Protein AF-A0A534BW56-F1 (afdb_monomer)

Solvent-accessible surface area (backbone atoms only — not comparable to full-atom values): 11314 Å² total; per-residue (Å²): 136,86,81,53,70,65,59,42,49,33,50,56,72,64,71,48,53,73,67,61,43,52,54,49,53,57,47,30,74,77,32,66,68,56,42,50,56,36,50,53,51,38,52,51,50,51,54,53,45,66,72,48,54,66,65,72,72,52,83,75,58,64,74,59,56,49,56,59,58,60,62,71,47,89,68,72,79,74,83,77,71,80,78,73,73,76,76,75,78,78,81,54,71,70,59,55,52,54,54,50,50,53,50,51,50,46,63,67,48,40,61,66,73,73,48,72,95,73,93,75,65,61,59,44,78,57,96,90,42,84,39,74,21,69,64,58,58,46,50,54,52,53,51,60,67,65,65,69,72,92,76,81,81,79,78,77,83,74,83,86,81,87,79,82,86,88,81,88,82,82,91,88,91,133

Structure (mmCIF, N/CA/C/O backbone):
data_AF-A0A534BW56-F1
#
_entry.id   AF-A0A534BW56-F1
#
loop_
_atom_site.group_PDB
_atom_site.id
_atom_site.type_symbol
_atom_site.label_atom_id
_atom_site.label_alt_id
_atom_site.label_comp_id
_atom_site.label_asym_id
_atom_site.label_entity_id
_atom_site.label_seq_id
_atom_site.pdbx_PDB_ins_code
_atom_site.Cartn_x
_atom_site.Cartn_y
_atom_site.Cartn_z
_atom_site.occupancy
_atom_site.B_iso_or_equiv
_atom_site.auth_seq_id
_atom_site.auth_comp_id
_atom_site.auth_asym_id
_atom_site.auth_atom_id
_atom_site.pdbx_PDB_model_num
ATOM 1 N N . MET A 1 1 ? 16.503 -0.700 -15.545 1.00 57.69 1 MET A N 1
ATOM 2 C CA . MET A 1 1 ? 16.062 0.074 -14.365 1.00 57.69 1 MET A CA 1
ATOM 3 C C . MET A 1 1 ? 15.404 -0.910 -13.410 1.00 57.69 1 MET A C 1
ATOM 5 O O . MET A 1 1 ? 14.527 -1.629 -13.866 1.00 57.69 1 MET A O 1
ATOM 9 N N . SER A 1 2 ? 15.845 -1.030 -12.156 1.00 77.81 2 SER A N 1
ATOM 10 C CA . SER A 1 2 ? 15.183 -1.921 -11.189 1.00 77.81 2 SER A CA 1
ATOM 11 C C . SER A 1 2 ? 14.176 -1.115 -10.376 1.00 77.81 2 SER A C 1
ATOM 13 O O . SER A 1 2 ? 14.551 -0.100 -9.797 1.00 77.81 2 SER A O 1
ATOM 15 N N . TYR A 1 3 ? 12.921 -1.560 -10.324 1.00 88.06 3 TYR A N 1
ATOM 16 C CA . TYR A 1 3 ? 11.903 -0.975 -9.447 1.00 88.06 3 TYR A CA 1
ATOM 17 C C . TYR A 1 3 ? 11.999 -1.593 -8.051 1.00 88.06 3 TYR A C 1
ATOM 19 O O . TYR A 1 3 ? 12.156 -2.814 -7.914 1.00 88.06 3 TYR A O 1
ATOM 27 N N . SER A 1 4 ? 11.915 -0.753 -7.019 1.00 90.56 4 SER A N 1
ATOM 28 C CA . SER A 1 4 ? 11.878 -1.217 -5.632 1.00 90.56 4 SER A CA 1
ATOM 29 C C . SER A 1 4 ? 10.535 -1.887 -5.328 1.00 90.56 4 SER A C 1
ATOM 31 O O . SER A 1 4 ? 9.522 -1.597 -5.964 1.00 90.56 4 SER A O 1
ATOM 33 N N . GLU A 1 5 ? 10.513 -2.786 -4.340 1.00 89.50 5 GLU A N 1
ATOM 34 C CA . GLU A 1 5 ? 9.259 -3.397 -3.865 1.00 89.50 5 GLU A CA 1
ATOM 35 C C . GLU A 1 5 ? 8.267 -2.342 -3.354 1.00 89.50 5 GLU A C 1
ATOM 37 O O . GLU A 1 5 ? 7.068 -2.482 -3.572 1.00 89.50 5 GLU A O 1
ATOM 42 N N . GLU A 1 6 ? 8.758 -1.258 -2.751 1.00 90.00 6 GLU A N 1
ATOM 43 C CA . GLU A 1 6 ? 7.940 -0.124 -2.309 1.00 90.00 6 GLU A CA 1
ATOM 44 C C . GLU A 1 6 ? 7.170 0.513 -3.471 1.00 90.00 6 GLU A C 1
ATOM 46 O O . GLU A 1 6 ? 5.962 0.709 -3.370 1.00 90.00 6 GLU A O 1
ATOM 51 N N . THR A 1 7 ? 7.822 0.748 -4.615 1.00 92.56 7 THR A N 1
ATOM 52 C CA . THR A 1 7 ? 7.148 1.289 -5.806 1.00 92.56 7 THR A CA 1
ATOM 53 C C . THR A 1 7 ? 6.089 0.326 -6.354 1.00 92.56 7 THR A C 1
ATOM 55 O O . THR A 1 7 ? 5.036 0.766 -6.812 1.00 92.56 7 THR A O 1
ATOM 58 N N . LEU A 1 8 ? 6.326 -0.989 -6.294 1.00 93.06 8 LEU A N 1
ATOM 59 C CA . LEU A 1 8 ? 5.342 -1.981 -6.748 1.00 93.06 8 LEU A CA 1
ATOM 60 C C . LEU A 1 8 ? 4.129 -2.059 -5.821 1.00 93.06 8 LEU A C 1
ATOM 62 O O . LEU A 1 8 ? 3.007 -2.201 -6.306 1.00 93.06 8 LEU A O 1
ATOM 66 N N . MET A 1 9 ? 4.345 -1.953 -4.508 1.00 91.56 9 MET A N 1
ATOM 67 C CA . MET A 1 9 ? 3.262 -1.894 -3.525 1.00 91.56 9 MET A CA 1
ATOM 68 C C . MET A 1 9 ? 2.461 -0.602 -3.677 1.00 91.56 9 MET A C 1
ATOM 70 O O . MET A 1 9 ? 1.247 -0.673 -3.816 1.00 91.56 9 MET A O 1
ATOM 74 N N . ALA A 1 10 ? 3.121 0.551 -3.806 1.00 93.12 10 ALA A N 1
ATOM 75 C CA . ALA A 1 10 ? 2.444 1.823 -4.044 1.00 93.12 10 ALA A CA 1
ATOM 76 C C . ALA A 1 10 ? 1.627 1.815 -5.354 1.00 93.12 10 ALA A C 1
ATOM 78 O O . ALA A 1 10 ? 0.530 2.371 -5.411 1.00 93.12 10 ALA A O 1
ATOM 79 N N . TYR A 1 11 ? 2.088 1.115 -6.399 1.00 93.31 11 TYR A N 1
ATOM 80 C CA . TYR A 1 11 ? 1.290 0.902 -7.613 1.00 93.31 11 TYR A CA 1
ATOM 81 C C . TYR A 1 11 ? 0.085 -0.001 -7.344 1.00 93.31 11 TYR A C 1
ATOM 83 O O . TYR A 1 11 ? -1.027 0.310 -7.769 1.00 93.31 11 TYR A O 1
ATOM 91 N N . ALA A 1 12 ? 0.292 -1.108 -6.624 1.00 91.62 12 ALA A N 1
ATOM 92 C CA . ALA A 1 12 ? -0.779 -2.022 -6.242 1.00 91.62 12 ALA A CA 1
ATOM 93 C C . ALA A 1 12 ? -1.829 -1.347 -5.345 1.00 91.62 12 ALA A C 1
ATOM 95 O O . ALA A 1 12 ? -3.004 -1.710 -5.436 1.00 91.62 12 ALA A O 1
ATOM 96 N N . ASP A 1 13 ? -1.433 -0.357 -4.539 1.00 88.94 13 ASP A N 1
ATOM 97 C CA . ASP A 1 13 ? -2.308 0.432 -3.673 1.00 88.94 13 ASP A CA 1
ATOM 98 C C . ASP A 1 13 ? -2.995 1.602 -4.395 1.00 88.94 13 ASP A C 1
ATOM 100 O O . ASP A 1 13 ? -4.104 1.993 -4.014 1.00 88.94 13 AS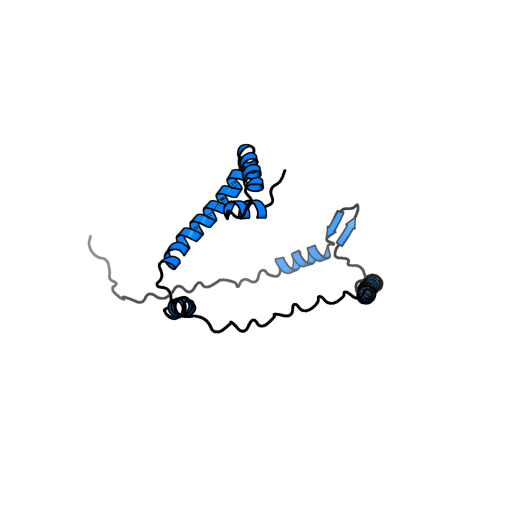P A O 1
ATOM 104 N N . GLY A 1 14 ? -2.436 2.047 -5.523 1.00 92.25 14 GLY A N 1
ATOM 105 C CA . GLY A 1 14 ? -2.936 3.173 -6.316 1.00 92.25 14 GLY A CA 1
ATOM 106 C C . GLY A 1 14 ? -2.383 4.528 -5.868 1.00 92.25 14 GLY A C 1
ATOM 107 O O . GLY A 1 14 ? -2.958 5.557 -6.207 1.00 92.25 14 GLY A O 1
ATOM 108 N N . GLU A 1 15 ? -1.286 4.523 -5.114 1.00 94.12 15 GLU A N 1
ATOM 109 C CA . GLU A 1 15 ? -0.635 5.706 -4.541 1.00 94.12 15 GLU A CA 1
ATOM 110 C C . GLU A 1 15 ? 0.456 6.297 -5.447 1.00 94.12 15 GLU A C 1
ATOM 112 O O . GLU A 1 15 ? 0.998 7.360 -5.150 1.00 94.12 15 GLU A O 1
ATOM 117 N N . LEU A 1 16 ? 0.786 5.634 -6.563 1.00 93.94 16 LEU A N 1
ATOM 118 C CA . LEU A 1 16 ? 1.725 6.180 -7.543 1.00 93.94 16 LEU A CA 1
ATOM 119 C C . LEU A 1 16 ? 1.144 7.412 -8.245 1.00 93.94 16 LEU A C 1
ATOM 121 O O . LEU A 1 16 ? -0.006 7.403 -8.692 1.00 93.94 16 LEU A O 1
ATOM 125 N N . ASP A 1 17 ? 1.976 8.439 -8.424 1.00 94.00 17 ASP A N 1
ATOM 126 C CA . ASP A 1 17 ? 1.616 9.578 -9.259 1.00 94.00 17 ASP A CA 1
ATOM 127 C C . ASP A 1 17 ? 1.416 9.146 -10.729 1.00 94.00 17 ASP A C 1
ATOM 129 O O . ASP A 1 17 ? 1.975 8.132 -11.167 1.00 94.00 17 ASP A O 1
ATOM 133 N N . PRO A 1 18 ? 0.636 9.898 -11.527 1.00 93.44 18 PRO A N 1
ATOM 134 C CA . PRO A 1 18 ? 0.303 9.496 -12.892 1.00 93.44 18 PRO A CA 1
ATOM 135 C C . PRO A 1 18 ? 1.518 9.282 -13.808 1.00 93.44 18 PRO A C 1
ATOM 137 O O . PRO A 1 18 ? 1.474 8.413 -14.679 1.00 93.44 18 PRO A O 1
ATOM 140 N N . ALA A 1 19 ? 2.602 10.043 -13.621 1.00 92.81 19 ALA A N 1
ATOM 141 C CA . ALA A 1 19 ? 3.793 9.935 -14.458 1.00 92.81 19 ALA A CA 1
ATOM 142 C C . ALA A 1 19 ? 4.610 8.687 -14.096 1.00 92.81 19 ALA A C 1
ATOM 144 O O . ALA A 1 19 ? 4.974 7.909 -14.982 1.00 92.81 19 ALA A O 1
ATOM 145 N N . ALA A 1 20 ? 4.838 8.442 -12.802 1.00 91.50 20 ALA A N 1
ATOM 146 C CA . ALA A 1 20 ? 5.483 7.219 -12.331 1.00 91.50 20 ALA A CA 1
ATOM 147 C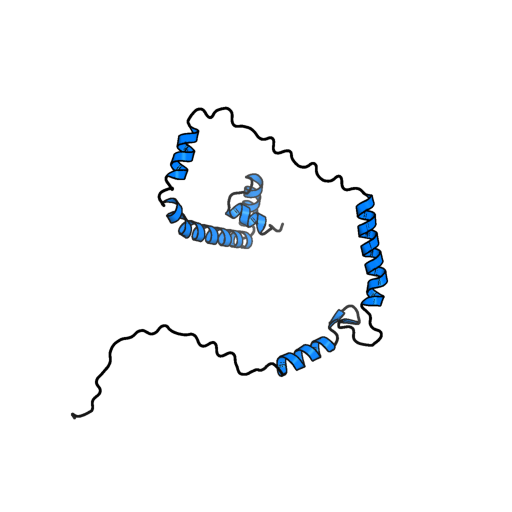 C . ALA A 1 20 ? 4.666 5.977 -12.699 1.00 91.50 20 ALA A C 1
ATOM 149 O O . ALA A 1 20 ? 5.232 4.949 -13.075 1.00 91.50 20 ALA A O 1
ATOM 150 N N . ARG A 1 21 ? 3.332 6.078 -12.636 1.00 93.69 21 ARG A N 1
ATOM 151 C CA . ARG A 1 21 ? 2.419 4.999 -13.013 1.00 93.69 21 ARG A CA 1
ATOM 152 C C . ARG A 1 21 ? 2.596 4.614 -14.479 1.00 93.69 21 ARG A C 1
ATOM 154 O O . ARG A 1 21 ? 2.811 3.440 -14.767 1.00 93.69 21 ARG A O 1
ATOM 161 N N . ALA A 1 22 ? 2.569 5.592 -15.383 1.00 94.00 22 ALA A N 1
ATOM 162 C CA . ALA A 1 22 ? 2.764 5.355 -16.811 1.00 94.00 22 ALA A CA 1
ATOM 163 C C . ALA A 1 22 ? 4.152 4.761 -17.113 1.00 94.00 22 ALA A C 1
ATOM 165 O O . ALA A 1 22 ? 4.274 3.842 -17.923 1.00 94.00 22 ALA A O 1
ATOM 166 N N . ALA A 1 23 ? 5.197 5.235 -16.426 1.00 92.31 23 ALA A N 1
ATOM 167 C CA . ALA A 1 23 ? 6.546 4.692 -16.572 1.00 92.31 23 ALA A CA 1
ATOM 168 C C . ALA A 1 23 ? 6.635 3.226 -16.117 1.00 92.31 23 ALA A C 1
ATOM 170 O O . ALA A 1 23 ? 7.267 2.408 -16.786 1.00 92.31 23 ALA A O 1
ATOM 171 N N . LEU A 1 24 ? 5.994 2.880 -14.996 1.00 93.44 24 LEU A N 1
ATOM 172 C CA . LEU A 1 24 ? 5.944 1.505 -14.506 1.00 93.44 24 LEU A CA 1
ATOM 173 C C . LEU A 1 24 ? 5.118 0.602 -15.431 1.00 93.44 24 LEU A C 1
ATOM 175 O O . LEU A 1 24 ? 5.525 -0.523 -15.695 1.00 93.44 24 LEU A O 1
ATOM 179 N N . GLU A 1 25 ? 3.997 1.085 -15.966 1.00 93.69 25 GLU A N 1
ATOM 180 C CA . GLU A 1 25 ? 3.177 0.344 -16.933 1.00 93.69 25 GLU A CA 1
ATOM 181 C C . GLU A 1 25 ? 3.939 0.060 -18.235 1.00 93.69 25 GLU A C 1
ATOM 183 O O . GLU A 1 25 ? 3.929 -1.074 -18.716 1.00 93.69 25 GLU A O 1
ATOM 188 N N . ALA A 1 26 ? 4.690 1.036 -18.752 1.00 93.69 26 ALA A N 1
ATOM 189 C CA . ALA A 1 26 ? 5.581 0.827 -19.892 1.00 93.69 26 ALA A CA 1
ATOM 190 C C . ALA A 1 26 ? 6.684 -0.202 -19.584 1.00 93.69 26 ALA A C 1
ATOM 192 O O . ALA A 1 26 ? 6.994 -1.053 -20.417 1.00 93.69 26 ALA A O 1
ATOM 193 N N . ALA A 1 27 ? 7.251 -0.173 -18.374 1.00 92.19 27 ALA A N 1
ATOM 194 C CA . ALA A 1 27 ? 8.237 -1.164 -17.960 1.00 92.19 27 ALA A CA 1
ATOM 195 C C . ALA A 1 27 ? 7.639 -2.567 -17.785 1.00 92.19 27 ALA A C 1
ATOM 197 O O . ALA A 1 27 ? 8.283 -3.542 -18.158 1.00 92.19 27 ALA A O 1
ATOM 198 N N . MET A 1 28 ? 6.407 -2.687 -17.284 1.00 93.75 28 MET A N 1
ATOM 199 C CA . MET A 1 28 ? 5.694 -3.968 -17.202 1.00 93.75 28 MET A CA 1
ATOM 200 C C . MET A 1 28 ? 5.381 -4.548 -18.585 1.00 93.75 28 MET A C 1
ATOM 202 O O . MET A 1 28 ? 5.376 -5.766 -18.740 1.00 93.75 28 MET A O 1
ATOM 206 N N . ALA A 1 29 ? 5.151 -3.702 -19.595 1.00 92.44 29 ALA A N 1
ATOM 207 C CA . ALA A 1 29 ? 4.980 -4.156 -20.975 1.00 92.44 29 ALA A CA 1
ATOM 208 C C . ALA A 1 29 ? 6.275 -4.749 -21.562 1.00 92.44 29 ALA A C 1
ATOM 210 O O . ALA A 1 29 ? 6.215 -5.646 -22.400 1.00 92.44 29 ALA A O 1
ATOM 211 N N . ALA A 1 30 ? 7.438 -4.268 -21.113 1.00 91.31 30 ALA A N 1
ATOM 212 C CA . ALA A 1 30 ? 8.745 -4.773 -21.530 1.00 91.31 30 ALA A CA 1
ATOM 213 C C . ALA A 1 30 ? 9.249 -5.957 -20.679 1.00 91.31 30 ALA A C 1
ATOM 215 O O . ALA A 1 30 ? 10.010 -6.782 -21.183 1.00 91.31 30 ALA A O 1
ATOM 216 N N . ASP A 1 31 ? 8.839 -6.053 -19.409 1.00 91.00 31 ASP A N 1
ATOM 217 C CA . ASP A 1 31 ? 9.262 -7.086 -18.456 1.00 91.00 31 ASP A CA 1
ATOM 218 C C . ASP A 1 31 ? 8.059 -7.824 -17.823 1.00 91.00 31 ASP A C 1
ATOM 220 O O . ASP A 1 31 ? 7.463 -7.350 -16.844 1.00 91.00 31 ASP A O 1
ATOM 224 N N . PRO A 1 32 ? 7.735 -9.039 -18.310 1.00 90.62 32 PRO A N 1
ATOM 225 C CA . PRO A 1 32 ? 6.681 -9.876 -17.737 1.00 90.62 32 PRO A CA 1
ATOM 226 C C . PRO A 1 32 ? 6.915 -10.269 -16.268 1.00 90.62 32 PRO A C 1
ATOM 228 O O . PRO A 1 32 ? 5.954 -10.524 -15.537 1.00 90.62 32 PRO A O 1
ATOM 231 N N . GLY A 1 33 ? 8.169 -10.321 -15.804 1.00 91.31 33 GLY A N 1
ATOM 232 C CA . GLY A 1 33 ? 8.499 -10.646 -14.415 1.00 91.31 33 GLY A CA 1
ATOM 233 C C . GLY A 1 33 ? 8.071 -9.539 -13.451 1.00 91.31 33 GLY A C 1
ATOM 234 O O . GLY A 1 33 ? 7.548 -9.810 -12.365 1.00 91.31 33 GLY A O 1
ATOM 235 N N . LEU A 1 34 ? 8.216 -8.283 -13.875 1.00 91.94 34 LEU A N 1
ATOM 236 C CA . LEU A 1 34 ? 7.720 -7.118 -13.145 1.00 91.94 34 LEU A CA 1
ATOM 237 C C . LEU A 1 34 ? 6.192 -7.141 -13.030 1.00 91.94 34 LEU A C 1
ATOM 239 O O . LEU A 1 34 ? 5.652 -6.964 -11.934 1.00 91.94 34 LEU A O 1
ATOM 243 N N . ALA A 1 35 ? 5.507 -7.449 -14.135 1.00 92.25 35 ALA A N 1
ATOM 244 C CA . ALA A 1 35 ? 4.054 -7.591 -14.162 1.00 92.25 35 ALA A CA 1
ATOM 245 C C . ALA A 1 35 ? 3.572 -8.704 -13.214 1.00 92.25 35 ALA A C 1
ATOM 247 O O . ALA A 1 35 ? 2.607 -8.518 -12.472 1.00 92.25 35 ALA A O 1
ATOM 248 N N . GLN A 1 36 ? 4.277 -9.840 -13.161 1.00 92.56 36 GLN A N 1
ATOM 249 C CA . GLN A 1 36 ? 3.940 -10.937 -12.250 1.00 92.56 36 GLN A CA 1
ATOM 250 C C . GLN A 1 36 ? 4.099 -10.544 -10.772 1.00 92.56 36 GLN A C 1
ATOM 252 O O . GLN A 1 36 ? 3.251 -10.890 -9.944 1.00 92.56 36 GLN A O 1
ATOM 257 N N . ARG A 1 37 ? 5.155 -9.796 -10.424 1.00 92.00 37 ARG A N 1
ATOM 258 C CA . ARG A 1 37 ? 5.361 -9.292 -9.053 1.00 92.00 37 ARG A CA 1
ATOM 259 C C . ARG A 1 37 ? 4.229 -8.359 -8.625 1.00 92.00 37 ARG A C 1
ATOM 261 O O . ARG A 1 37 ? 3.688 -8.531 -7.534 1.00 92.00 37 ARG A O 1
ATOM 268 N N . VAL A 1 38 ? 3.829 -7.434 -9.496 1.00 93.88 38 VAL A N 1
ATOM 269 C CA . VAL A 1 38 ? 2.686 -6.540 -9.261 1.00 93.88 38 VAL A CA 1
ATOM 270 C C . VAL A 1 38 ? 1.382 -7.327 -9.120 1.00 93.88 38 VAL A C 1
ATOM 272 O O . VAL A 1 38 ? 0.631 -7.103 -8.171 1.00 93.88 38 VAL A O 1
ATOM 275 N N . ALA A 1 39 ? 1.134 -8.298 -10.002 1.00 92.88 39 ALA A N 1
ATOM 276 C CA . ALA A 1 39 ? -0.060 -9.139 -9.949 1.00 92.88 39 ALA A CA 1
ATOM 277 C C . ALA A 1 39 ? -0.167 -9.917 -8.627 1.00 92.88 39 ALA A C 1
ATOM 279 O O . ALA A 1 39 ? -1.254 -10.034 -8.062 1.00 92.88 39 ALA A O 1
ATOM 280 N N . ARG A 1 40 ? 0.959 -10.401 -8.082 1.00 92.69 40 ARG A N 1
ATOM 281 C CA . ARG A 1 40 ? 0.996 -11.059 -6.766 1.00 92.69 40 ARG A CA 1
ATOM 282 C C . ARG A 1 40 ? 0.546 -10.120 -5.644 1.00 92.69 40 ARG A C 1
ATOM 284 O O . ARG A 1 40 ? -0.248 -10.530 -4.798 1.00 92.69 40 ARG A O 1
ATOM 291 N N . HIS A 1 41 ? 1.029 -8.878 -5.646 1.00 92.25 41 HIS A N 1
ATOM 292 C CA . HIS A 1 41 ? 0.641 -7.864 -4.659 1.00 92.25 41 HIS A CA 1
ATOM 293 C C . HIS A 1 41 ? -0.842 -7.493 -4.782 1.00 92.25 41 HIS A C 1
ATOM 295 O O . HIS A 1 41 ? -1.562 -7.488 -3.783 1.00 92.25 41 HIS A O 1
ATOM 301 N N . GLN A 1 42 ? -1.343 -7.301 -6.006 1.00 93.75 42 GLN A N 1
ATOM 302 C CA . GLN A 1 42 ? -2.767 -7.033 -6.245 1.00 93.75 42 GLN A CA 1
ATOM 303 C C . GLN A 1 42 ? -3.667 -8.199 -5.815 1.00 93.75 42 GLN A C 1
ATOM 305 O O . GLN A 1 42 ? -4.716 -7.978 -5.211 1.00 93.75 42 GLN A O 1
ATOM 310 N N . ALA A 1 43 ? -3.251 -9.444 -6.062 1.00 94.62 43 ALA A N 1
ATOM 311 C CA . ALA A 1 43 ? -4.000 -10.624 -5.641 1.00 94.62 43 ALA A CA 1
ATOM 312 C C . ALA A 1 43 ? -4.102 -10.729 -4.111 1.00 94.62 43 ALA A C 1
ATOM 314 O O . ALA A 1 43 ? -5.158 -11.086 -3.586 1.00 94.62 43 ALA A O 1
ATOM 315 N N . LEU A 1 44 ? -3.030 -10.397 -3.382 1.00 91.88 44 LEU A N 1
ATOM 316 C CA . LEU A 1 44 ? -3.063 -10.328 -1.921 1.00 91.88 44 LEU A CA 1
ATOM 317 C C . LEU A 1 44 ? -4.036 -9.244 -1.443 1.00 91.88 44 LEU A C 1
ATOM 319 O O . LEU A 1 44 ? -4.899 -9.525 -0.612 1.00 91.88 44 LEU A O 1
ATOM 323 N N . ARG A 1 45 ? -3.944 -8.036 -2.010 1.00 92.25 45 ARG A N 1
ATOM 324 C CA . ARG A 1 45 ? -4.840 -6.918 -1.686 1.00 92.25 45 ARG A CA 1
ATOM 325 C C . ARG A 1 45 ? -6.307 -7.277 -1.927 1.00 92.25 45 ARG A C 1
ATOM 327 O O . ARG A 1 45 ? -7.142 -7.016 -1.067 1.00 92.25 45 ARG A O 1
ATOM 334 N N . ALA A 1 46 ? -6.616 -7.925 -3.049 1.00 93.94 46 ALA A N 1
ATOM 335 C CA . ALA A 1 46 ? -7.969 -8.368 -3.376 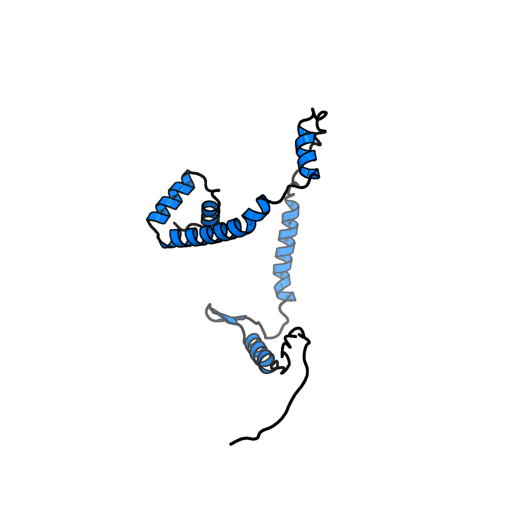1.00 93.94 46 ALA A CA 1
ATOM 336 C C . ALA A 1 46 ? -8.519 -9.375 -2.352 1.00 93.94 46 ALA A C 1
ATOM 338 O O . ALA A 1 46 ? -9.669 -9.261 -1.940 1.00 93.94 46 ALA A O 1
ATOM 339 N N . ARG A 1 47 ? -7.695 -10.326 -1.888 1.00 95.12 47 ARG A N 1
ATOM 340 C CA . ARG A 1 47 ? -8.088 -11.288 -0.841 1.00 95.12 47 ARG A CA 1
ATOM 341 C C . ARG A 1 47 ? -8.358 -10.608 0.497 1.00 95.12 47 ARG A C 1
ATOM 343 O O . ARG A 1 47 ? -9.337 -10.940 1.154 1.00 95.12 47 ARG A O 1
ATOM 350 N N . LEU A 1 48 ? -7.500 -9.665 0.889 1.00 93.62 48 LEU A N 1
ATOM 351 C CA . LEU A 1 48 ? -7.688 -8.890 2.116 1.00 93.62 48 LEU A CA 1
ATOM 352 C C . LEU A 1 48 ? -8.959 -8.050 2.045 1.00 93.62 48 LEU A C 1
ATOM 354 O O . LEU A 1 48 ? -9.736 -8.037 2.992 1.00 93.62 48 LEU A O 1
ATOM 358 N N . ARG A 1 49 ? -9.196 -7.402 0.903 1.00 93.12 49 ARG A N 1
ATOM 359 C CA . ARG A 1 49 ? -10.403 -6.617 0.672 1.00 93.12 49 ARG A CA 1
ATOM 360 C C . ARG A 1 49 ? -11.655 -7.482 0.750 1.00 93.12 49 ARG A C 1
ATOM 362 O O . ARG A 1 49 ? -12.525 -7.179 1.544 1.00 93.12 49 ARG A O 1
ATOM 369 N N . ALA A 1 50 ? -11.684 -8.622 0.064 1.00 94.88 50 ALA A N 1
ATOM 370 C CA . ALA A 1 50 ? -12.809 -9.552 0.145 1.00 94.88 50 ALA A CA 1
ATOM 371 C C . ALA A 1 50 ? -13.088 -10.048 1.578 1.00 94.88 50 ALA A C 1
ATOM 373 O O . ALA A 1 50 ? -14.240 -10.271 1.938 1.00 94.88 50 ALA A O 1
ATOM 374 N N . ALA A 1 51 ? -12.050 -10.216 2.404 1.00 94.31 51 ALA A N 1
ATOM 375 C CA . ALA A 1 51 ? -12.204 -10.622 3.800 1.00 94.31 51 ALA A CA 1
ATOM 376 C C . ALA A 1 51 ? -12.693 -9.487 4.720 1.00 94.31 51 ALA A C 1
ATOM 378 O O . ALA A 1 51 ? -13.306 -9.769 5.747 1.00 94.31 51 ALA A O 1
ATOM 379 N N . LEU A 1 52 ? -12.402 -8.228 4.379 1.00 92.94 52 LEU A N 1
ATOM 380 C CA . LEU A 1 52 ? -12.711 -7.051 5.197 1.00 92.94 52 LEU A CA 1
ATOM 381 C C . LEU A 1 52 ? -13.926 -6.258 4.703 1.00 92.94 52 LEU A C 1
ATOM 383 O O . LEU A 1 52 ? -14.486 -5.498 5.485 1.00 92.94 52 LEU A O 1
ATOM 387 N N . ASP A 1 53 ? -14.359 -6.444 3.456 1.00 94.12 53 ASP A N 1
ATOM 388 C CA . ASP A 1 53 ? -15.548 -5.796 2.895 1.00 94.12 53 ASP A CA 1
ATOM 389 C C . ASP A 1 53 ? -16.799 -6.010 3.777 1.00 94.12 53 ASP A C 1
ATOM 391 O O . ASP A 1 53 ? -17.477 -5.020 4.040 1.00 94.12 53 ASP A O 1
ATOM 395 N N . PRO A 1 54 ? -17.067 -7.204 4.358 1.00 92.69 54 PRO A N 1
ATOM 396 C CA . PRO A 1 54 ? -18.219 -7.393 5.248 1.00 92.69 54 PRO A CA 1
ATOM 397 C C . PRO A 1 54 ? -18.203 -6.521 6.512 1.00 92.69 54 PRO A C 1
ATOM 399 O O . PRO A 1 54 ? -19.257 -6.231 7.069 1.00 92.69 54 PRO A O 1
ATOM 402 N N . VAL A 1 55 ? -17.025 -6.082 6.973 1.00 90.19 55 VAL A N 1
ATOM 403 C CA . VAL A 1 55 ? -16.898 -5.190 8.141 1.00 90.19 55 VAL A CA 1
ATOM 404 C C . VAL A 1 55 ? -17.462 -3.801 7.827 1.00 90.19 55 VAL A C 1
ATOM 406 O O . VAL A 1 55 ? -17.917 -3.095 8.724 1.00 90.19 55 VAL A O 1
ATOM 409 N N . LEU A 1 56 ? -17.459 -3.394 6.554 1.00 87.81 56 LEU A N 1
ATOM 410 C CA . LEU A 1 56 ? -18.025 -2.112 6.127 1.00 87.81 56 LEU A CA 1
ATOM 411 C C . LEU A 1 56 ? -19.558 -2.102 6.174 1.00 87.81 56 LEU A C 1
ATOM 413 O O . LEU A 1 56 ? -20.147 -1.026 6.271 1.00 87.81 56 LEU A O 1
ATOM 417 N N . ASP A 1 57 ? -20.182 -3.280 6.139 1.00 88.69 57 ASP A N 1
ATOM 418 C CA . ASP A 1 57 ? -21.633 -3.447 6.232 1.00 88.69 57 ASP A CA 1
ATOM 419 C C . ASP A 1 57 ? -22.126 -3.509 7.689 1.00 88.69 57 ASP A C 1
ATOM 421 O O . ASP A 1 57 ? -23.335 -3.488 7.946 1.00 88.69 57 ASP A O 1
ATOM 425 N N . GLU A 1 58 ? -21.214 -3.572 8.667 1.00 89.81 58 GLU A N 1
ATOM 426 C CA . GLU A 1 58 ? -21.586 -3.552 10.076 1.00 89.81 58 GLU A CA 1
ATOM 427 C C . GLU A 1 58 ? -22.222 -2.206 10.464 1.00 89.81 58 GLU A C 1
ATOM 429 O O . GLU A 1 58 ? -21.740 -1.130 10.087 1.00 89.81 58 GLU A O 1
ATOM 434 N N . PRO A 1 59 ? -23.303 -2.224 11.265 1.00 88.25 59 PRO A N 1
ATOM 435 C CA . PRO A 1 59 ? -23.953 -0.999 11.693 1.00 88.25 59 PRO A CA 1
ATOM 436 C C . PRO A 1 59 ? -22.993 -0.148 12.529 1.00 88.25 59 PRO A C 1
ATOM 438 O O . PRO A 1 59 ? -22.493 -0.570 13.574 1.00 88.25 59 PRO A O 1
ATOM 441 N N . LEU A 1 60 ? -22.775 1.095 12.093 1.00 88.38 60 LEU A N 1
ATOM 442 C CA . LEU A 1 60 ? -21.904 2.025 12.803 1.00 88.38 60 LEU A CA 1
ATOM 443 C C . LEU A 1 60 ? -22.449 2.319 14.216 1.00 88.38 60 LEU A C 1
ATOM 445 O O . LEU A 1 60 ? -23.629 2.659 14.363 1.00 88.38 60 LEU A O 1
ATOM 449 N N .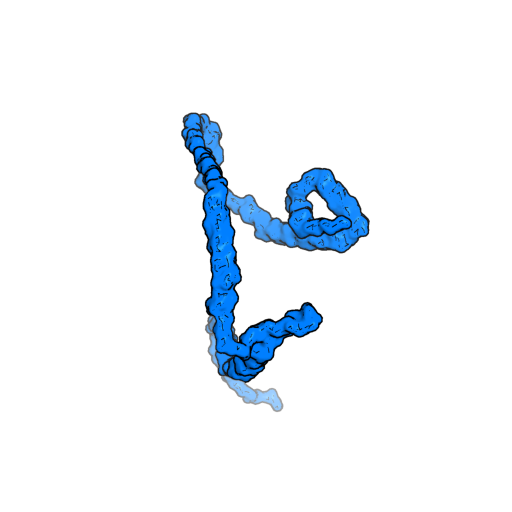 PRO A 1 61 ? -21.603 2.274 15.264 1.00 89.75 61 PRO A N 1
ATOM 450 C CA . PRO A 1 61 ? -21.999 2.623 16.623 1.00 89.75 61 PRO A CA 1
ATOM 451 C C . PRO A 1 61 ? -22.673 3.999 16.714 1.00 89.75 61 PRO A C 1
ATOM 453 O O . PRO A 1 61 ? -22.160 4.987 16.181 1.00 89.75 61 PRO A O 1
ATOM 456 N N . GLN A 1 62 ? -23.773 4.093 17.472 1.00 87.06 62 GLN A N 1
ATOM 457 C CA . GLN A 1 62 ? -24.568 5.326 17.615 1.00 87.06 62 GLN A CA 1
ATOM 458 C C . GLN A 1 62 ? -23.725 6.539 18.039 1.00 87.06 62 GLN A C 1
ATOM 460 O O . GLN A 1 62 ? -23.866 7.609 17.458 1.00 87.06 62 GLN A O 1
ATOM 465 N N . ARG A 1 63 ? -22.753 6.349 18.941 1.00 87.06 63 ARG A N 1
ATOM 466 C CA . ARG A 1 63 ? -21.789 7.387 19.359 1.00 87.06 63 ARG A CA 1
ATOM 467 C C . ARG A 1 63 ? -21.037 8.057 18.198 1.00 87.06 63 ARG A C 1
ATOM 469 O O . ARG A 1 63 ? -20.744 9.247 18.265 1.00 87.06 63 ARG A O 1
ATOM 476 N N . LEU A 1 64 ? -20.708 7.314 17.135 1.00 85.94 64 LEU A N 1
ATOM 477 C CA . LEU A 1 64 ? -20.033 7.871 15.957 1.00 85.94 64 LEU A CA 1
ATOM 478 C C . LEU A 1 64 ? -21.017 8.686 15.121 1.00 85.94 64 LEU A C 1
ATOM 480 O O . LEU A 1 64 ? -20.708 9.814 14.739 1.00 85.94 64 LEU A O 1
ATOM 484 N N . LEU A 1 65 ? -22.224 8.155 14.912 1.00 88.31 65 LEU A N 1
ATOM 485 C CA . LEU A 1 65 ? -23.297 8.856 14.207 1.00 88.31 65 LEU A CA 1
ATOM 486 C C . LEU A 1 65 ? -23.667 10.171 14.910 1.00 88.31 65 LEU A C 1
ATOM 488 O O . LEU A 1 65 ? -23.813 11.199 14.254 1.00 88.31 65 LEU A O 1
ATOM 492 N N . GLU A 1 66 ? -23.754 10.164 16.238 1.00 87.75 66 GLU A N 1
ATOM 493 C CA . GLU A 1 66 ? -23.995 11.355 17.058 1.00 87.75 66 GLU A CA 1
ATOM 494 C C . GLU A 1 66 ? -22.849 12.363 16.962 1.00 87.75 66 GLU A C 1
ATOM 496 O O . GLU A 1 66 ? -23.105 13.558 16.848 1.00 87.75 66 GLU A O 1
ATOM 501 N N . SER A 1 67 ? -21.591 11.909 16.932 1.00 82.75 67 SER A N 1
ATOM 502 C CA . SER A 1 67 ? -20.438 12.809 16.796 1.00 82.75 67 SER A CA 1
ATOM 503 C C . SER A 1 67 ? -20.399 13.543 15.451 1.00 82.75 67 SER A C 1
ATOM 505 O O . SER A 1 67 ? -20.046 14.722 15.405 1.00 82.75 67 SER A O 1
ATOM 507 N N . VAL A 1 68 ? -20.813 12.877 14.366 1.00 85.56 68 VAL A N 1
ATOM 508 C CA . VAL A 1 68 ? -20.884 13.470 13.024 1.00 85.56 68 VAL A CA 1
ATOM 509 C C . VAL A 1 68 ? -22.090 14.402 12.912 1.00 85.56 68 VAL A C 1
ATOM 511 O O . VAL A 1 68 ? -21.957 15.522 12.424 1.00 85.56 68 VAL A O 1
ATOM 514 N N . ARG A 1 69 ? -23.262 13.995 13.418 1.00 83.75 69 ARG A N 1
ATOM 515 C CA . ARG A 1 69 ? -24.474 14.837 13.406 1.00 83.75 69 ARG A CA 1
ATOM 516 C C . ARG A 1 69 ? -24.341 16.060 14.316 1.00 83.75 69 ARG A C 1
ATOM 518 O O . ARG A 1 69 ? -24.750 17.150 13.935 1.00 83.75 69 ARG A O 1
ATOM 525 N N . GLY A 1 70 ? -23.722 15.907 15.486 1.00 69.62 70 GLY A N 1
ATOM 526 C CA . GLY A 1 70 ? -23.445 17.001 16.419 1.00 69.62 70 GLY A CA 1
ATOM 527 C C . GLY A 1 70 ? -22.415 18.005 15.895 1.00 69.62 70 GLY A C 1
ATOM 528 O O . GLY A 1 70 ? -22.397 19.148 16.345 1.00 69.62 70 GLY A O 1
ATOM 529 N N . ALA A 1 71 ? -21.592 17.621 14.913 1.00 60.62 71 ALA A N 1
ATOM 530 C CA . ALA A 1 71 ? -20.672 18.533 14.237 1.00 60.62 71 ALA A CA 1
ATOM 531 C C . ALA A 1 71 ? -21.366 19.478 13.234 1.00 60.62 71 ALA A C 1
ATOM 533 O O . ALA A 1 71 ? -20.754 20.469 12.843 1.00 60.62 71 ALA A O 1
ATOM 534 N N . ALA A 1 72 ? -22.618 19.203 12.839 1.00 60.06 72 ALA A N 1
ATOM 535 C CA . ALA A 1 72 ? -23.410 20.077 11.967 1.00 60.06 72 ALA A CA 1
ATOM 536 C C . ALA A 1 72 ? -24.055 21.260 12.716 1.00 60.06 72 ALA A C 1
ATOM 538 O O . ALA A 1 72 ? -24.494 22.223 12.087 1.00 60.06 72 ALA A O 1
ATOM 539 N N . ALA A 1 73 ? -24.102 21.218 14.052 1.00 63.19 73 ALA A N 1
ATOM 540 C CA . ALA A 1 73 ? -24.461 22.385 14.849 1.00 63.19 73 ALA A CA 1
ATOM 541 C C . ALA A 1 73 ? -23.331 23.432 14.771 1.00 63.19 73 ALA A C 1
ATOM 543 O O . ALA A 1 73 ? -22.160 23.041 14.745 1.00 63.19 73 ALA A O 1
ATOM 544 N N . PRO A 1 74 ? -23.634 24.749 14.773 1.00 58.44 74 PRO A N 1
ATOM 545 C CA . PRO A 1 74 ? -22.616 25.794 14.810 1.00 58.44 74 PRO A CA 1
ATOM 546 C C . PRO A 1 74 ? -21.748 25.591 16.050 1.00 58.44 74 PRO A C 1
ATOM 548 O O . PRO A 1 74 ? -22.158 25.867 17.178 1.00 58.44 74 PRO A O 1
ATOM 551 N N . ARG A 1 75 ? -20.555 25.030 15.853 1.00 62.56 75 ARG A N 1
ATOM 552 C CA . ARG A 1 75 ? -19.637 24.765 16.952 1.00 62.56 75 ARG A CA 1
ATOM 553 C C . ARG A 1 75 ? -19.157 26.130 17.453 1.00 62.56 75 ARG A C 1
ATOM 555 O O . ARG A 1 75 ? -18.651 26.900 16.632 1.00 62.56 75 ARG A O 1
ATOM 562 N N . PRO A 1 76 ? -19.291 26.462 18.752 1.00 63.50 76 PRO A N 1
ATOM 563 C CA . PRO A 1 76 ? -18.626 27.645 19.288 1.00 63.50 76 PRO A CA 1
ATOM 564 C C . PRO A 1 76 ? -17.147 27.545 18.919 1.00 63.50 76 PRO A C 1
ATOM 566 O O . PRO A 1 76 ? -16.593 26.442 18.985 1.00 63.50 76 PRO A O 1
ATOM 569 N N . ALA A 1 77 ? -16.568 28.662 18.457 1.00 65.38 77 ALA A N 1
ATOM 570 C CA . ALA A 1 77 ? -15.227 28.749 17.882 1.00 65.38 77 ALA A CA 1
ATOM 571 C C . ALA A 1 77 ? -14.290 27.746 18.560 1.00 65.38 77 ALA A C 1
ATOM 573 O O . ALA A 1 77 ? -13.985 27.877 19.749 1.00 65.38 77 ALA A O 1
ATOM 574 N N . ALA A 1 78 ? -13.937 26.685 17.824 1.00 68.94 78 ALA A N 1
ATOM 575 C CA . ALA A 1 78 ? -13.138 25.601 18.362 1.00 68.94 78 ALA A CA 1
ATOM 576 C C . ALA A 1 78 ? -11.903 26.223 19.012 1.00 68.94 78 ALA A C 1
ATOM 578 O O . ALA A 1 78 ? -11.213 27.026 18.383 1.00 68.94 78 ALA A O 1
ATOM 579 N N . LYS A 1 79 ? -11.656 25.902 20.286 1.00 72.38 79 LYS A N 1
ATOM 580 C CA . LYS A 1 79 ? -10.470 26.369 21.000 1.00 72.38 79 LYS A CA 1
ATOM 581 C C . LYS A 1 79 ? -9.262 25.740 20.313 1.00 72.38 79 LYS A C 1
ATOM 583 O O . LYS A 1 79 ? -8.864 24.628 20.648 1.00 72.38 79 LYS A O 1
ATOM 588 N N . VAL A 1 80 ? -8.732 26.429 19.304 1.00 72.00 80 VAL A N 1
ATOM 589 C CA . VAL A 1 80 ? -7.511 26.045 18.607 1.00 72.00 80 VAL A CA 1
ATOM 590 C C . VAL A 1 80 ? -6.407 26.165 19.639 1.00 72.00 80 VAL A C 1
ATOM 592 O O . VAL A 1 80 ? -5.970 27.260 19.978 1.00 72.00 80 VAL A O 1
ATOM 595 N N . ILE A 1 81 ? -6.009 25.029 20.202 1.00 76.31 81 ILE A N 1
ATOM 596 C CA . ILE A 1 81 ? -4.799 24.950 21.002 1.00 76.31 81 ILE A CA 1
ATOM 597 C C . ILE A 1 81 ? -3.665 24.980 19.981 1.00 76.31 81 ILE A C 1
ATOM 599 O O . ILE A 1 81 ? -3.539 24.024 19.210 1.00 76.31 81 ILE A O 1
ATOM 603 N N . PRO A 1 82 ? -2.857 26.052 19.913 1.00 74.94 82 PRO A N 1
ATOM 604 C CA . PRO A 1 82 ? -1.668 26.018 19.089 1.00 74.94 82 PRO A CA 1
ATOM 605 C C . PRO A 1 82 ? -0.764 24.924 19.655 1.00 74.94 82 PRO A C 1
ATOM 607 O O . PRO A 1 82 ? -0.163 25.078 20.720 1.00 74.94 82 PRO A O 1
ATOM 610 N N . LEU A 1 83 ? -0.688 23.796 18.948 1.00 74.19 83 LEU A N 1
ATOM 611 C CA . LEU A 1 83 ? 0.327 22.784 19.190 1.00 74.19 83 LEU A CA 1
ATOM 612 C C . LEU A 1 83 ? 1.657 23.427 18.811 1.00 74.19 83 LEU A C 1
ATOM 614 O O . LEU A 1 83 ? 2.067 23.442 17.650 1.00 74.19 83 LEU A O 1
ATOM 618 N N . ARG A 1 84 ? 2.295 24.052 19.802 1.00 74.00 84 ARG A N 1
ATOM 619 C CA . ARG A 1 84 ? 3.637 24.606 19.677 1.00 74.00 84 ARG A CA 1
ATOM 620 C C . ARG A 1 84 ? 4.533 23.439 19.277 1.00 74.00 84 ARG A C 1
ATOM 622 O O . ARG A 1 84 ? 4.782 22.554 20.092 1.00 74.00 84 ARG A O 1
ATOM 629 N N . ARG A 1 85 ? 4.984 23.408 18.019 1.00 67.19 85 ARG A N 1
ATOM 630 C CA . ARG A 1 85 ? 6.043 22.480 17.616 1.00 67.19 85 ARG A CA 1
ATOM 631 C C . ARG A 1 85 ? 7.224 22.746 18.550 1.00 67.19 85 ARG A C 1
ATOM 633 O O . ARG A 1 85 ? 7.663 23.901 18.604 1.00 67.19 85 ARG A O 1
ATOM 640 N N . PRO A 1 86 ? 7.712 21.751 19.312 1.00 66.69 86 PRO A N 1
ATOM 641 C CA . PRO A 1 86 ? 8.955 21.931 20.036 1.00 66.69 86 PRO A CA 1
ATOM 642 C C . PRO A 1 86 ? 10.008 22.297 18.993 1.00 66.69 86 PRO A C 1
ATOM 644 O O . PRO A 1 86 ? 10.169 21.597 17.992 1.00 66.69 86 PRO A O 1
ATOM 647 N N . ALA A 1 87 ? 10.648 23.453 19.169 1.00 67.38 87 ALA A N 1
ATOM 648 C CA . ALA A 1 87 ? 11.777 23.826 18.337 1.00 67.38 87 ALA A CA 1
ATOM 649 C C . ALA A 1 87 ? 12.790 22.681 18.425 1.00 67.38 87 ALA A C 1
ATOM 651 O O . ALA A 1 87 ? 13.141 22.264 19.531 1.00 67.38 87 ALA A O 1
ATOM 652 N N . ALA A 1 88 ? 13.190 22.139 17.272 1.00 65.19 88 ALA A N 1
ATOM 653 C CA . ALA A 1 88 ? 14.174 21.070 17.225 1.00 65.19 88 ALA A CA 1
ATOM 654 C C . ALA A 1 88 ? 15.402 21.495 18.050 1.00 65.19 88 ALA A C 1
ATOM 656 O O . ALA A 1 88 ? 15.822 22.658 17.945 1.00 65.19 88 ALA A O 1
ATOM 657 N N . PRO A 1 89 ? 15.953 20.606 18.898 1.00 63.97 89 PRO A N 1
ATOM 658 C CA . PRO A 1 89 ? 17.133 20.928 19.676 1.00 63.97 89 PRO A CA 1
ATOM 659 C C . PRO A 1 89 ? 18.213 21.380 18.701 1.00 63.97 89 PRO A C 1
ATOM 661 O O . PRO A 1 89 ? 18.526 20.692 17.728 1.00 63.97 89 PRO A O 1
ATOM 664 N N . ARG A 1 90 ? 18.730 22.589 18.925 1.00 61.22 90 ARG A N 1
ATOM 665 C CA . ARG A 1 90 ? 19.848 23.125 18.156 1.00 61.22 90 ARG A CA 1
ATOM 666 C C . ARG A 1 90 ? 21.007 22.196 18.470 1.00 61.22 90 ARG A C 1
ATOM 668 O O . ARG A 1 90 ? 21.547 22.267 19.569 1.00 61.22 90 ARG A O 1
ATOM 675 N N . TRP A 1 91 ? 21.280 21.281 17.545 1.00 62.09 91 TRP A N 1
ATOM 676 C CA . TRP A 1 91 ? 22.347 20.299 17.622 1.00 62.09 91 TRP A CA 1
ATOM 677 C C . TRP A 1 91 ? 23.647 21.057 17.874 1.00 62.09 91 TRP A C 1
ATOM 679 O O . TRP A 1 91 ? 24.228 21.669 16.975 1.00 62.09 91 TRP A O 1
ATOM 689 N N . SER A 1 92 ? 24.036 21.136 19.141 1.00 63.59 92 SER A N 1
ATOM 690 C CA . SER A 1 92 ? 25.188 21.904 19.556 1.00 63.59 92 SER A CA 1
ATOM 691 C C . SER A 1 92 ? 26.407 21.083 19.159 1.00 63.59 92 SER A C 1
ATOM 693 O O . SER A 1 92 ? 26.662 20.011 19.695 1.00 63.59 92 SER 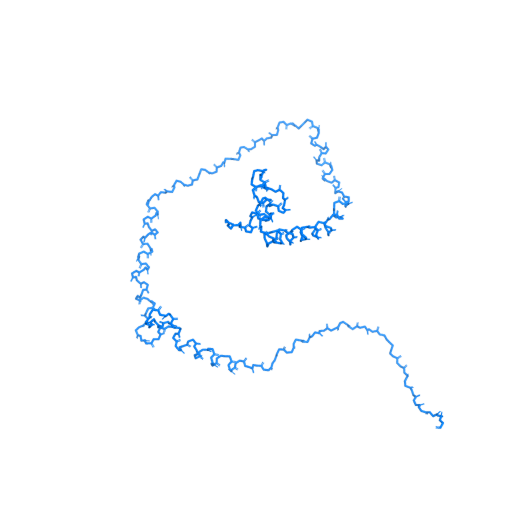A O 1
ATOM 695 N N . TRP A 1 93 ? 27.162 21.602 18.190 1.00 59.28 93 TRP A N 1
ATOM 696 C CA . TRP A 1 93 ? 28.443 21.074 17.715 1.00 59.28 93 TRP A CA 1
ATOM 697 C C . TRP A 1 93 ? 29.391 20.520 18.805 1.00 59.28 93 TRP A C 1
ATOM 699 O O . TRP A 1 93 ? 30.054 19.522 18.521 1.00 59.28 93 TRP A O 1
ATOM 709 N N . PRO A 1 94 ? 29.438 21.029 20.058 1.00 63.91 94 PRO A N 1
ATOM 710 C CA . PRO A 1 94 ? 30.212 20.372 21.119 1.00 63.91 94 PRO A CA 1
ATOM 711 C C . PRO A 1 94 ? 29.742 18.951 21.504 1.00 63.91 94 PRO A C 1
ATOM 713 O O . PRO A 1 94 ? 30.564 18.155 21.952 1.00 63.91 94 PRO A O 1
ATOM 716 N N . GLN A 1 95 ? 28.469 18.583 21.307 1.00 59.91 95 GLN A N 1
ATOM 717 C CA . GLN A 1 95 ? 27.949 17.243 21.640 1.00 59.91 95 GLN A CA 1
ATOM 718 C C . GLN A 1 95 ? 28.434 16.159 20.663 1.00 59.91 95 GLN A C 1
ATOM 720 O O . GLN A 1 95 ? 28.658 15.020 21.072 1.00 59.91 95 GLN A O 1
ATOM 725 N N . LEU A 1 96 ? 28.689 16.519 19.398 1.00 64.06 96 LEU A N 1
ATOM 726 C CA . LEU A 1 96 ? 29.362 15.625 18.445 1.00 64.06 96 LEU A CA 1
ATOM 727 C C . LEU A 1 96 ? 30.804 15.345 18.849 1.00 64.06 96 LEU A C 1
ATOM 729 O O . LEU A 1 96 ? 31.268 14.223 18.676 1.00 64.06 96 LEU A O 1
ATOM 733 N N . GLY A 1 97 ? 31.493 16.338 19.419 1.00 73.56 97 GLY A N 1
ATOM 734 C CA . GLY A 1 97 ? 32.854 16.164 19.919 1.00 73.56 97 GLY A CA 1
ATOM 735 C C . GLY A 1 97 ? 32.929 15.095 21.008 1.00 73.56 97 GLY A C 1
ATOM 736 O O . GLY A 1 97 ? 33.799 14.232 20.956 1.00 73.56 97 GLY A O 1
ATOM 737 N N . ALA A 1 98 ? 31.976 15.090 21.944 1.00 72.50 98 ALA A N 1
ATOM 738 C CA . ALA A 1 98 ? 31.918 14.085 23.006 1.00 72.50 98 ALA A CA 1
ATOM 739 C C . ALA A 1 98 ? 31.593 12.673 22.480 1.00 72.50 98 ALA A C 1
ATOM 741 O O . ALA A 1 98 ? 32.196 11.703 22.937 1.00 72.50 98 ALA A O 1
ATOM 742 N N . LEU A 1 99 ? 30.689 12.550 21.497 1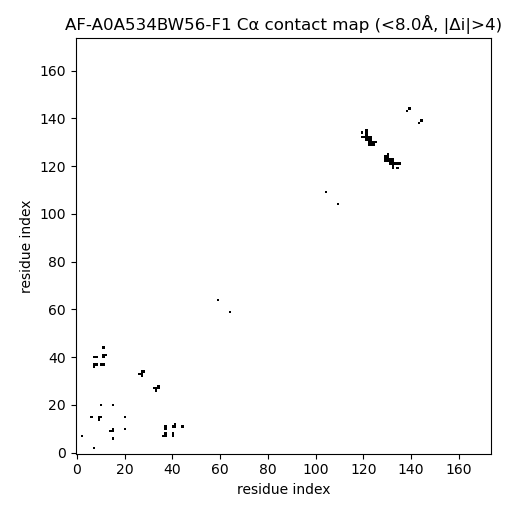.00 75.75 99 LEU A N 1
ATOM 743 C CA . LEU A 1 99 ? 30.368 11.267 20.851 1.00 75.75 99 LEU A CA 1
ATOM 744 C C . LEU A 1 99 ? 31.531 10.730 20.006 1.00 75.75 99 LEU A C 1
ATOM 746 O O . LEU A 1 99 ? 31.816 9.537 20.036 1.00 75.75 99 LEU A O 1
ATOM 750 N N . ALA A 1 100 ? 32.236 11.598 19.279 1.00 74.19 100 ALA A N 1
ATOM 751 C CA . ALA A 1 100 ? 33.435 11.207 18.547 1.00 74.19 100 ALA A CA 1
ATOM 752 C C . ALA A 1 100 ? 34.560 10.800 19.510 1.00 74.19 100 ALA A C 1
ATOM 754 O O . ALA A 1 100 ? 35.214 9.783 19.295 1.00 74.19 100 ALA A O 1
ATOM 755 N N . ALA A 1 101 ? 34.748 11.542 20.606 1.00 77.12 101 ALA A N 1
ATOM 756 C CA . ALA A 1 101 ? 35.744 11.226 21.622 1.00 77.12 101 ALA A CA 1
ATOM 757 C C . ALA A 1 101 ? 35.458 9.889 22.319 1.00 77.12 101 ALA A C 1
ATOM 759 O O . ALA A 1 101 ? 36.390 9.118 22.526 1.00 77.12 101 ALA A O 1
ATOM 760 N N . SER A 1 102 ? 34.197 9.568 22.634 1.00 81.56 102 SER A N 1
ATOM 761 C CA . SER A 1 102 ? 33.856 8.270 23.230 1.00 81.56 102 SER A CA 1
ATOM 762 C C . SER A 1 102 ? 34.069 7.108 22.256 1.00 81.56 102 SER A C 1
ATOM 764 O O . SER A 1 102 ? 34.517 6.042 22.675 1.00 81.56 102 SER A O 1
ATOM 766 N N . LEU A 1 103 ? 33.833 7.317 20.956 1.00 83.06 103 LEU A N 1
ATOM 767 C CA . LEU A 1 103 ? 34.052 6.308 19.918 1.00 83.06 103 LEU A CA 1
ATOM 768 C C . LEU A 1 103 ? 35.547 6.080 19.652 1.00 83.06 103 LEU A C 1
ATOM 770 O O . LEU A 1 103 ? 35.977 4.936 19.543 1.00 83.06 103 LEU A O 1
ATOM 774 N N . VAL A 1 104 ? 36.358 7.143 19.647 1.00 85.12 104 VAL A N 1
ATOM 775 C CA . VAL A 1 104 ? 37.828 7.057 19.574 1.00 85.12 104 VAL A CA 1
ATOM 776 C C . VAL A 1 104 ? 38.399 6.389 20.824 1.00 85.12 104 VAL A C 1
ATOM 778 O O . VAL A 1 104 ? 39.234 5.496 20.712 1.00 85.12 104 VAL A O 1
ATOM 781 N N . LEU A 1 105 ? 37.925 6.766 22.013 1.00 83.56 105 LEU A N 1
ATOM 782 C CA . LEU A 1 105 ? 38.370 6.179 23.276 1.00 83.56 105 LEU A CA 1
ATOM 783 C C . LEU A 1 105 ? 38.009 4.687 23.356 1.00 83.56 105 LEU A C 1
ATOM 785 O O . LEU A 1 105 ? 38.845 3.870 23.737 1.00 83.56 105 LEU A O 1
ATOM 789 N N . GLY A 1 106 ? 36.800 4.320 22.924 1.00 79.25 106 GLY A N 1
ATOM 790 C CA . GLY A 1 106 ? 36.368 2.930 22.798 1.00 79.25 106 GLY A CA 1
ATOM 791 C C . GLY A 1 106 ? 37.142 2.150 21.732 1.00 79.25 106 GLY A C 1
ATOM 792 O O . GLY A 1 106 ? 37.463 0.990 21.955 1.00 79.25 106 GLY A O 1
ATOM 793 N N . ALA A 1 107 ? 37.507 2.771 20.607 1.00 81.19 107 ALA A N 1
ATOM 794 C CA . ALA A 1 107 ? 38.311 2.133 19.563 1.00 81.19 107 ALA A CA 1
ATOM 795 C C . ALA A 1 107 ? 39.780 1.937 19.974 1.00 81.19 107 ALA A C 1
ATOM 797 O O . ALA A 1 107 ? 40.385 0.939 19.589 1.00 81.19 107 ALA A O 1
ATOM 798 N N . LEU A 1 108 ? 40.352 2.847 20.772 1.00 76.31 108 LEU A N 1
ATOM 799 C CA . LEU A 1 108 ? 41.719 2.709 21.286 1.00 76.31 108 LEU A CA 1
ATOM 800 C C . LEU A 1 108 ? 41.815 1.712 22.448 1.00 76.31 108 LEU A C 1
ATOM 802 O O . LEU A 1 108 ? 42.749 0.917 22.492 1.00 76.31 108 LEU A O 1
ATOM 806 N N . LEU A 1 109 ? 40.873 1.748 23.396 1.00 75.31 109 LEU A N 1
ATOM 807 C CA . LEU A 1 109 ? 40.887 0.863 24.571 1.00 75.31 109 LEU A CA 1
ATOM 808 C C . LEU A 1 109 ? 40.217 -0.491 24.310 1.00 75.31 109 LEU A C 1
ATOM 810 O O . LEU A 1 109 ? 40.523 -1.469 24.989 1.00 75.31 109 LEU A O 1
ATOM 814 N N . GLY A 1 110 ? 39.323 -0.570 23.325 1.00 71.75 110 GLY A N 1
ATOM 815 C CA . GLY A 1 110 ? 38.568 -1.772 22.976 1.00 71.75 110 GLY A CA 1
ATOM 816 C C . GLY A 1 110 ? 39.451 -2.987 22.694 1.00 71.75 110 GLY A C 1
ATOM 817 O O . GLY A 1 110 ? 39.221 -4.024 23.312 1.00 71.75 110 GLY A O 1
ATOM 818 N N . PRO A 1 111 ? 40.497 -2.889 21.851 1.00 67.56 111 PRO A N 1
ATOM 819 C CA . PRO A 1 111 ? 41.404 -4.001 21.599 1.00 67.56 111 PRO A CA 1
ATOM 820 C C . PRO A 1 111 ? 42.101 -4.491 22.868 1.00 67.56 111 PRO A C 1
ATOM 822 O O . PRO A 1 111 ? 42.293 -5.687 23.005 1.00 67.56 111 PRO A O 1
ATOM 825 N N . LEU A 1 112 ? 42.417 -3.604 23.816 1.00 65.62 112 LEU A N 1
ATOM 826 C CA . LEU A 1 112 ? 43.091 -3.964 25.066 1.00 65.62 112 LEU A CA 1
ATOM 827 C C . LEU A 1 112 ? 42.150 -4.655 26.072 1.00 65.62 112 LEU A C 1
ATOM 829 O O . LEU A 1 112 ? 42.588 -5.509 26.834 1.00 65.62 112 LEU A O 1
ATOM 833 N N . VAL A 1 113 ? 40.860 -4.301 26.071 1.00 64.06 113 VAL A N 1
ATOM 834 C CA . VAL A 1 113 ? 39.838 -4.900 26.953 1.00 64.06 113 VAL A CA 1
ATOM 835 C C . VAL A 1 113 ? 39.262 -6.194 26.362 1.00 64.06 113 VAL A C 1
ATOM 837 O O . VAL A 1 113 ? 38.916 -7.111 27.103 1.00 64.06 113 VAL A O 1
ATOM 840 N N . LEU A 1 114 ? 39.167 -6.284 25.032 1.00 61.19 114 LEU A N 1
ATOM 841 C CA . LEU A 1 114 ? 38.586 -7.423 24.311 1.00 61.19 114 LEU A CA 1
ATOM 842 C C . LEU A 1 114 ? 39.630 -8.447 23.832 1.00 61.19 114 LEU A C 1
ATOM 844 O O . LEU A 1 114 ? 39.229 -9.541 23.442 1.00 61.19 114 LEU A O 1
ATOM 848 N N . HIS A 1 115 ? 40.936 -8.143 23.864 1.00 55.97 115 HIS A N 1
ATOM 849 C CA . HIS A 1 115 ? 41.991 -9.159 23.741 1.00 55.97 115 HIS A CA 1
ATOM 850 C C . HIS A 1 115 ? 42.506 -9.580 25.123 1.00 55.97 115 HIS A C 1
ATOM 852 O O . HIS A 1 115 ? 43.448 -8.975 25.639 1.00 55.97 115 HIS A O 1
ATOM 858 N N . PRO A 1 116 ? 41.984 -10.665 25.718 1.00 53.59 116 PRO A N 1
ATOM 859 C CA . PRO A 1 116 ? 42.759 -11.396 26.707 1.00 53.59 116 PRO A CA 1
ATOM 860 C C . PRO A 1 116 ? 44.040 -11.939 26.038 1.00 53.59 116 PRO A C 1
ATOM 862 O O . PRO A 1 116 ? 43.987 -12.432 24.904 1.00 53.59 116 PRO A O 1
ATOM 865 N N . PRO A 1 117 ? 45.207 -11.877 26.702 1.00 54.97 117 PRO A N 1
ATOM 866 C CA . PRO A 1 117 ? 46.440 -12.424 26.160 1.00 54.97 117 PRO A CA 1
ATOM 867 C C . PRO A 1 117 ? 46.417 -13.951 26.295 1.00 54.97 117 PRO A C 1
ATOM 869 O O . PRO A 1 117 ? 46.897 -14.480 27.287 1.00 54.97 117 PRO A O 1
ATOM 872 N N . ALA A 1 118 ? 45.819 -14.650 25.324 1.00 49.94 118 ALA A N 1
ATOM 873 C CA . ALA A 1 118 ? 46.174 -16.014 24.901 1.00 49.94 118 ALA A CA 1
ATOM 874 C C . ALA A 1 118 ? 45.141 -16.583 23.905 1.00 49.94 118 ALA A C 1
ATOM 876 O O . ALA A 1 118 ? 44.086 -17.081 24.284 1.00 49.94 118 ALA A O 1
ATOM 877 N N . GLY A 1 119 ? 45.496 -16.581 22.617 1.00 53.97 119 GLY A N 1
ATOM 878 C CA . GLY A 1 119 ? 45.392 -17.788 21.786 1.00 53.97 119 GLY A CA 1
ATOM 879 C C . GLY A 1 119 ? 44.018 -18.352 21.393 1.00 53.97 119 GLY A C 1
ATOM 880 O O . GLY A 1 119 ? 43.879 -19.573 21.389 1.00 53.97 119 GLY A O 1
ATOM 881 N N . GLY A 1 120 ? 43.032 -17.543 20.987 1.00 55.22 120 GLY A N 1
ATOM 882 C CA . GLY A 1 120 ? 41.765 -18.122 20.509 1.00 55.22 120 GLY A CA 1
ATOM 883 C C . GLY A 1 120 ? 40.783 -17.180 19.818 1.00 55.22 120 GLY A C 1
ATOM 884 O O . GLY A 1 120 ? 39.613 -17.155 20.183 1.00 55.22 120 GLY A O 1
ATOM 885 N N . GLY A 1 121 ? 41.222 -16.397 18.829 1.00 57.16 121 GLY A N 1
ATOM 886 C CA . GLY A 1 121 ? 40.306 -15.594 18.013 1.00 57.16 121 GLY A CA 1
ATOM 887 C C . GLY A 1 121 ? 39.358 -16.478 17.190 1.00 57.16 121 GLY A C 1
ATOM 888 O O . GLY A 1 121 ? 39.803 -17.350 16.446 1.00 57.16 121 GLY A O 1
ATOM 889 N N . ALA A 1 122 ? 38.049 -16.242 17.305 1.00 59.44 122 ALA A N 1
ATOM 890 C CA . ALA A 1 122 ? 36.997 -16.980 16.595 1.00 59.44 122 ALA A CA 1
ATOM 891 C C . ALA A 1 122 ? 36.987 -16.757 15.069 1.00 59.44 122 ALA A C 1
ATOM 893 O O . ALA A 1 122 ? 36.203 -17.382 14.360 1.00 59.44 122 ALA A O 1
ATOM 894 N N . VAL A 1 123 ? 37.856 -15.891 14.548 1.00 55.56 123 VAL A N 1
ATOM 895 C CA . VAL A 1 123 ? 38.020 -15.634 13.116 1.00 55.56 123 VAL A CA 1
ATOM 896 C C . VAL A 1 123 ? 39.511 -15.512 12.832 1.00 55.56 123 VAL A C 1
ATOM 898 O O . VAL A 1 123 ? 40.191 -14.674 13.421 1.00 55.56 123 VAL A O 1
ATOM 901 N N . ILE A 1 124 ? 40.016 -16.373 11.952 1.00 61.53 124 ILE A N 1
ATOM 902 C CA . ILE A 1 124 ? 41.385 -16.324 11.447 1.00 61.53 124 ILE A CA 1
ATOM 903 C C . ILE A 1 124 ? 41.281 -15.875 9.992 1.00 61.53 124 ILE A C 1
ATOM 905 O O . ILE A 1 124 ? 40.748 -16.591 9.148 1.00 61.53 124 ILE A O 1
ATOM 909 N N . THR A 1 125 ? 41.783 -14.682 9.696 1.00 57.09 125 THR A N 1
ATOM 910 C CA . THR A 1 125 ? 41.918 -14.213 8.316 1.00 57.09 125 THR A CA 1
ATOM 911 C C . THR A 1 125 ? 43.186 -14.822 7.739 1.00 57.09 125 THR A C 1
ATOM 913 O O . THR A 1 125 ? 44.288 -14.472 8.165 1.00 57.09 125 THR A O 1
ATOM 916 N N . ARG A 1 126 ? 43.041 -15.731 6.775 1.00 56.34 126 ARG A N 1
ATOM 917 C CA . ARG A 1 126 ? 44.163 -16.261 5.997 1.00 56.34 126 ARG A CA 1
ATOM 918 C C . ARG A 1 126 ? 43.869 -16.008 4.523 1.00 56.34 126 ARG A C 1
ATOM 920 O O . ARG A 1 126 ? 42.793 -16.349 4.053 1.00 56.34 126 ARG A O 1
ATOM 927 N N . ASP A 1 127 ? 44.802 -15.354 3.836 1.00 53.78 127 ASP A N 1
ATOM 928 C CA . ASP A 1 127 ? 44.748 -15.105 2.387 1.00 53.78 127 ASP A CA 1
ATOM 929 C C . ASP A 1 127 ? 43.463 -14.405 1.890 1.00 53.78 127 ASP A C 1
ATOM 931 O O . ASP A 1 127 ? 42.946 -14.697 0.819 1.00 53.78 127 ASP A O 1
ATOM 935 N N . GLY A 1 128 ? 42.937 -13.451 2.669 1.00 67.88 128 GLY A N 1
ATOM 936 C CA . GLY A 1 128 ? 41.773 -12.641 2.279 1.00 67.88 128 GLY A CA 1
ATOM 937 C C . GLY A 1 128 ? 40.412 -13.318 2.472 1.00 67.88 128 GLY A C 1
ATOM 938 O O . GLY A 1 128 ? 39.389 -12.652 2.318 1.00 67.88 128 GLY A O 1
ATOM 939 N N . GLU A 1 129 ? 40.378 -14.584 2.888 1.00 54.22 129 GLU A N 1
ATOM 940 C CA . GLU A 1 129 ? 39.150 -15.260 3.303 1.00 54.22 129 GLU A CA 1
ATOM 941 C C . GLU A 1 129 ? 38.995 -15.214 4.831 1.00 54.22 129 GLU A C 1
ATOM 943 O O . GLU A 1 129 ? 39.917 -15.515 5.599 1.00 54.22 129 GLU A O 1
ATOM 948 N N . MET A 1 130 ? 37.807 -14.811 5.295 1.00 52.75 130 MET A N 1
ATOM 949 C CA . MET A 1 130 ? 37.433 -14.909 6.706 1.00 52.75 130 MET A CA 1
ATOM 950 C C . MET A 1 130 ? 37.051 -16.355 7.016 1.00 52.75 130 MET A C 1
ATOM 952 O O . MET A 1 130 ? 35.931 -16.785 6.744 1.00 52.75 130 MET A O 1
ATOM 956 N N . LEU A 1 131 ? 37.978 -17.103 7.610 1.00 60.19 131 LEU A N 1
ATOM 957 C CA . LEU A 1 131 ? 37.717 -18.451 8.098 1.00 60.19 131 LEU A CA 1
ATOM 958 C C . LEU A 1 131 ? 37.335 -18.370 9.580 1.00 60.19 131 LEU A C 1
ATOM 960 O O . LEU A 1 131 ? 38.094 -17.865 10.411 1.00 60.19 131 LEU A O 1
ATOM 964 N N . ALA A 1 132 ? 36.145 -18.863 9.928 1.00 60.56 132 ALA A N 1
ATOM 965 C CA . ALA A 1 132 ? 35.747 -19.018 11.324 1.00 60.56 132 ALA A CA 1
ATOM 966 C C . ALA A 1 132 ? 36.709 -20.005 12.012 1.00 60.56 132 ALA A C 1
ATOM 968 O O . ALA A 1 132 ? 36.857 -21.153 11.593 1.00 60.56 132 ALA A O 1
ATOM 969 N N . GLY A 1 133 ? 37.406 -19.536 13.046 1.00 61.31 133 GLY A N 1
ATOM 970 C CA . GLY A 1 133 ? 38.397 -20.304 13.791 1.00 61.31 133 GLY A CA 1
ATOM 971 C C . GLY A 1 133 ? 37.762 -21.504 14.498 1.00 61.31 133 GLY A C 1
ATOM 972 O O . GLY A 1 133 ? 36.631 -21.433 14.982 1.00 61.31 133 GLY A O 1
ATOM 973 N N . GLY A 1 134 ? 38.509 -22.609 14.589 1.00 60.19 134 GLY A N 1
ATOM 974 C CA . GLY A 1 134 ? 38.041 -23.936 15.028 1.00 60.19 134 GLY A CA 1
ATOM 975 C C . GLY A 1 134 ? 37.374 -24.034 16.410 1.00 60.19 134 GLY A C 1
ATOM 976 O O . GLY A 1 134 ? 36.851 -25.093 16.750 1.00 60.19 134 GLY A O 1
ATOM 977 N N . ALA A 1 135 ? 37.328 -22.952 17.190 1.00 64.62 135 ALA A N 1
ATOM 978 C CA . ALA A 1 135 ? 36.520 -22.856 18.403 1.00 64.62 135 ALA A CA 1
ATOM 979 C C . ALA A 1 135 ? 35.009 -22.966 18.111 1.00 64.62 135 ALA A C 1
ATOM 981 O O . ALA A 1 135 ? 34.303 -23.666 18.834 1.00 64.62 135 ALA A O 1
ATOM 982 N N . LEU A 1 136 ? 34.518 -22.362 17.018 1.00 63.00 136 LEU A N 1
ATOM 983 C CA . LEU A 1 136 ? 33.098 -22.432 16.640 1.00 63.00 136 LEU A CA 1
ATOM 984 C C . LEU A 1 136 ? 32.711 -23.839 16.153 1.00 63.00 136 LEU A C 1
ATOM 986 O O . LEU A 1 136 ? 31.641 -24.349 16.476 1.00 63.00 136 LEU A O 1
ATOM 990 N N . ALA A 1 137 ? 33.615 -24.495 15.420 1.00 65.81 137 ALA A N 1
ATOM 991 C CA . ALA A 1 137 ? 33.430 -25.872 14.968 1.00 65.81 137 ALA A CA 1
ATOM 992 C C . ALA A 1 137 ? 33.401 -26.865 16.142 1.00 65.81 137 ALA A C 1
ATOM 994 O O . ALA A 1 137 ? 32.596 -27.797 16.131 1.00 65.81 137 ALA A O 1
ATOM 995 N N . ARG A 1 138 ? 34.228 -26.652 17.178 1.00 66.00 138 ARG A N 1
ATOM 996 C CA . ARG A 1 138 ? 34.173 -27.442 18.419 1.00 66.00 138 ARG A CA 1
ATOM 997 C C . ARG A 1 138 ? 32.868 -27.230 19.174 1.00 66.00 138 ARG A C 1
ATOM 999 O O . ARG A 1 138 ? 32.225 -28.219 19.493 1.00 66.00 138 ARG A O 1
ATOM 1006 N N . ALA A 1 139 ? 32.431 -25.982 19.351 1.00 71.62 139 ALA A N 1
ATOM 1007 C CA . ALA A 1 139 ? 31.157 -25.684 20.006 1.00 71.62 139 ALA A CA 1
ATOM 1008 C C . ALA A 1 139 ? 29.977 -2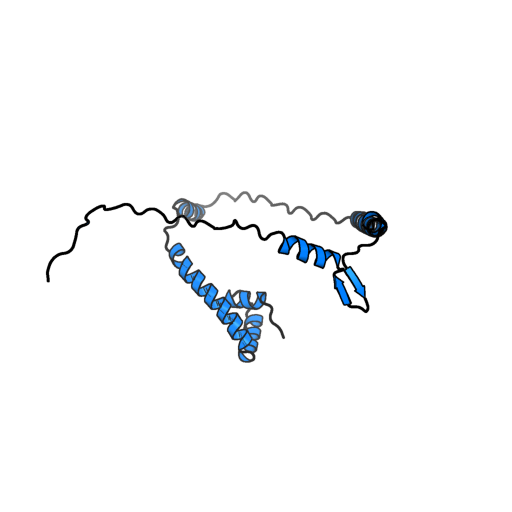6.361 19.289 1.00 71.62 139 ALA A C 1
ATOM 1010 O O . ALA A 1 139 ? 29.187 -27.050 19.923 1.00 71.62 139 ALA A O 1
ATOM 1011 N N . LEU A 1 140 ? 29.911 -26.275 17.955 1.00 69.94 140 LEU A N 1
ATOM 1012 C CA . LEU A 1 140 ? 28.853 -26.933 17.183 1.00 69.94 140 LEU A CA 1
ATOM 1013 C C . LEU A 1 140 ? 28.952 -28.463 17.211 1.00 69.94 140 LEU A C 1
ATOM 1015 O O . LEU A 1 140 ? 27.929 -29.137 17.223 1.00 69.94 140 LEU A O 1
ATOM 1019 N N . THR A 1 141 ? 30.154 -29.036 17.233 1.00 74.12 141 THR A N 1
ATOM 1020 C CA . THR A 1 141 ? 30.302 -30.498 17.273 1.00 74.12 141 THR A CA 1
ATOM 1021 C C . THR A 1 141 ? 29.980 -31.048 18.662 1.00 74.12 141 THR A C 1
ATOM 1023 O O . THR A 1 141 ? 29.275 -32.045 18.761 1.00 74.12 141 THR A O 1
ATOM 1026 N N . GLU A 1 142 ? 30.433 -30.397 19.736 1.00 68.31 142 GLU A N 1
ATOM 1027 C CA . GLU A 1 142 ? 30.195 -30.848 21.111 1.00 68.31 142 GLU A CA 1
ATOM 1028 C C . GLU A 1 142 ? 28.781 -30.523 21.606 1.00 68.31 142 GLU A C 1
ATOM 1030 O O . GLU A 1 142 ? 28.143 -31.408 22.175 1.00 68.31 142 GLU A O 1
ATOM 1035 N N . GLU A 1 143 ? 28.225 -29.332 21.354 1.00 61.47 143 GLU A N 1
ATOM 1036 C CA . GLU A 1 143 ? 26.866 -28.998 21.816 1.00 61.47 143 GLU A CA 1
ATOM 1037 C C . GLU A 1 143 ? 25.774 -29.697 21.004 1.00 61.47 143 GLU A C 1
ATOM 1039 O O . GLU A 1 143 ? 24.787 -30.153 21.581 1.00 61.47 143 GLU A O 1
ATOM 1044 N N . LEU A 1 144 ? 25.926 -29.838 19.682 1.00 56.72 144 LEU A N 1
ATOM 1045 C CA . LEU A 1 144 ? 24.885 -30.478 18.868 1.00 56.72 144 LEU A CA 1
ATOM 1046 C C . LEU A 1 144 ? 24.938 -32.011 18.954 1.00 56.72 144 LEU A C 1
ATOM 1048 O O . LEU A 1 144 ? 23.896 -32.661 18.842 1.00 56.72 144 LEU A O 1
ATOM 1052 N N . ALA A 1 145 ? 26.120 -32.602 19.179 1.00 60.28 145 ALA A N 1
ATOM 1053 C CA . ALA A 1 145 ? 26.233 -34.039 19.427 1.00 60.28 145 ALA A CA 1
ATOM 1054 C C . ALA A 1 145 ? 25.800 -34.421 20.850 1.00 60.28 145 ALA A C 1
ATOM 1056 O O . ALA A 1 145 ? 25.219 -35.494 21.027 1.00 60.28 145 ALA A O 1
ATOM 1057 N N . SER A 1 146 ? 26.037 -33.562 21.852 1.00 55.22 146 SER A N 1
ATOM 1058 C CA . SER A 1 146 ? 25.632 -33.835 23.239 1.00 55.22 146 SER A CA 1
ATOM 1059 C C . SER A 1 146 ? 24.172 -33.483 23.525 1.00 55.22 146 SER A C 1
ATOM 1061 O O . SER A 1 146 ? 23.531 -34.186 24.306 1.00 55.22 146 SER A O 1
ATOM 1063 N N . ASN A 1 14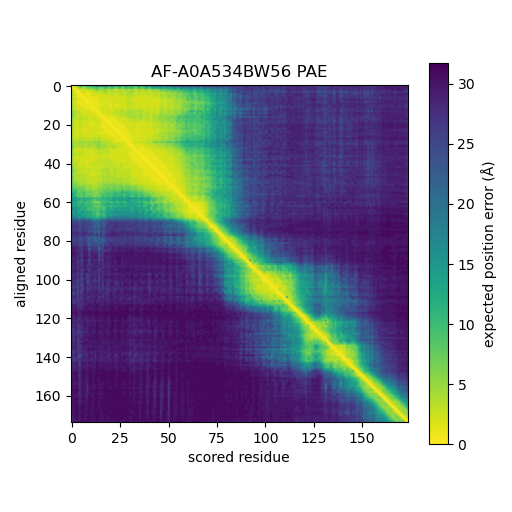7 ? 23.581 -32.490 22.847 1.00 48.22 147 ASN A N 1
ATOM 1064 C CA . ASN A 1 147 ? 22.165 -32.165 23.018 1.00 48.22 147 ASN A CA 1
ATOM 1065 C C . ASN A 1 147 ? 21.242 -32.968 22.090 1.00 48.22 147 ASN A C 1
ATOM 1067 O O . ASN A 1 147 ? 20.348 -32.435 21.427 1.00 48.22 147 ASN A O 1
ATOM 1071 N N . ARG A 1 148 ? 21.404 -34.292 22.102 1.00 55.28 148 ARG A N 1
ATOM 1072 C CA . ARG A 1 148 ? 20.322 -35.205 21.730 1.00 55.28 148 ARG A CA 1
ATOM 1073 C C . ARG A 1 148 ? 19.619 -35.660 23.007 1.00 55.28 148 ARG A C 1
ATOM 1075 O O . ARG A 1 148 ? 19.715 -36.814 23.405 1.00 55.28 148 ARG A O 1
ATOM 1082 N N . THR A 1 149 ? 18.903 -34.739 23.652 1.00 47.78 149 THR A N 1
ATOM 1083 C CA . THR A 1 149 ? 18.009 -35.075 24.769 1.00 47.78 149 THR A CA 1
ATOM 1084 C C . THR A 1 149 ? 16.754 -35.773 24.213 1.00 47.78 149 THR A C 1
ATOM 1086 O O . THR A 1 149 ? 15.993 -35.146 23.468 1.00 47.78 149 THR A O 1
ATOM 1089 N N . PRO A 1 150 ? 16.488 -37.055 24.536 1.00 48.31 150 PRO A N 1
ATOM 1090 C CA . PRO A 1 150 ? 15.256 -37.728 24.138 1.00 48.31 150 PRO A CA 1
ATOM 1091 C C . PRO A 1 150 ? 14.118 -37.208 25.022 1.00 48.31 150 PRO A C 1
ATOM 1093 O O . PRO A 1 150 ? 13.947 -37.667 26.147 1.00 48.31 150 PRO A O 1
ATOM 1096 N N . GLY A 1 151 ? 13.360 -36.205 24.565 1.00 50.69 151 GLY A N 1
ATOM 1097 C CA . GLY A 1 151 ? 12.369 -35.621 25.476 1.00 50.69 151 GLY A CA 1
ATOM 1098 C C . GLY A 1 151 ? 11.393 -34.560 24.984 1.00 50.69 151 GLY A C 1
ATOM 1099 O O . GLY A 1 151 ? 10.702 -33.994 25.822 1.00 50.69 151 GLY A O 1
ATOM 1100 N N . SER A 1 152 ? 11.258 -34.276 23.687 1.00 42.91 152 SER A N 1
ATOM 1101 C CA . SER A 1 152 ? 10.240 -33.323 23.201 1.00 42.91 152 SER A CA 1
ATOM 1102 C C . SER A 1 152 ? 9.153 -33.994 22.358 1.00 42.91 152 SER A C 1
ATOM 1104 O O . SER A 1 152 ? 8.774 -33.538 21.280 1.00 42.91 152 SER A O 1
ATOM 1106 N N . ALA A 1 153 ? 8.570 -35.069 22.897 1.00 41.88 153 ALA A N 1
ATOM 1107 C CA . ALA A 1 153 ? 7.263 -35.544 22.458 1.00 41.88 153 ALA A CA 1
ATOM 1108 C C . ALA A 1 153 ? 6.200 -34.498 22.844 1.00 41.88 153 ALA A C 1
ATOM 1110 O O . ALA A 1 153 ? 5.644 -34.507 23.943 1.00 41.88 153 ALA A O 1
ATOM 1111 N N . ARG A 1 154 ? 5.920 -33.561 21.930 1.00 41.81 154 ARG A N 1
ATOM 1112 C CA . ARG A 1 154 ? 4.782 -32.635 22.019 1.00 41.81 154 ARG A CA 1
ATOM 1113 C C . ARG A 1 154 ? 3.482 -33.449 22.009 1.00 41.81 154 ARG A C 1
ATOM 1115 O O . ARG A 1 154 ? 2.935 -33.774 20.958 1.00 41.81 154 ARG A O 1
ATOM 1122 N N . ARG A 1 155 ? 2.982 -33.782 23.203 1.00 41.81 155 ARG A N 1
ATOM 1123 C CA . ARG A 1 155 ? 1.657 -34.371 23.440 1.00 41.81 155 ARG A CA 1
ATOM 1124 C C . ARG A 1 155 ? 0.590 -33.366 22.993 1.00 41.81 155 ARG A C 1
ATOM 1126 O O . ARG A 1 155 ? 0.224 -32.450 23.725 1.00 41.81 155 ARG A O 1
ATOM 1133 N N . ARG A 1 156 ? 0.095 -33.527 21.767 1.00 51.94 156 ARG A N 1
ATOM 1134 C CA . ARG A 1 156 ? -1.094 -32.832 21.266 1.00 51.94 156 ARG A CA 1
ATOM 1135 C C . ARG A 1 156 ? -2.308 -33.437 21.985 1.00 51.94 156 ARG A C 1
ATOM 1137 O O . ARG A 1 156 ? -2.730 -34.541 21.660 1.00 51.94 156 ARG A O 1
ATOM 1144 N N . ARG A 1 157 ? -2.817 -32.753 23.017 1.00 39.44 157 ARG A N 1
ATOM 1145 C CA . ARG A 1 157 ? -4.114 -33.064 23.644 1.00 39.44 157 ARG A CA 1
ATOM 1146 C C . ARG A 1 157 ? -5.201 -32.871 22.583 1.00 39.44 157 ARG A C 1
ATOM 1148 O O . ARG A 1 157 ? -5.435 -31.747 22.154 1.00 39.44 157 ARG A O 1
ATOM 1155 N N . LEU A 1 158 ? -5.832 -33.960 22.158 1.00 51.50 158 LEU A N 1
ATOM 1156 C CA . LEU A 1 158 ? -7.123 -33.924 21.476 1.00 51.50 158 LEU A CA 1
ATOM 1157 C C . LEU A 1 158 ? -8.222 -33.762 22.543 1.00 51.50 158 LEU A C 1
ATOM 1159 O O . LEU A 1 158 ? -8.123 -34.408 23.593 1.00 51.50 158 LEU A O 1
ATOM 1163 N N . PRO A 1 159 ? -9.223 -32.890 22.332 1.00 44.75 159 PRO A N 1
ATOM 1164 C CA . PRO A 1 159 ? -10.359 -32.778 23.233 1.00 44.75 159 PRO A CA 1
ATOM 1165 C C . PRO A 1 159 ? -11.205 -34.054 23.192 1.00 44.75 159 PRO A C 1
ATOM 1167 O O . PRO A 1 159 ? -11.465 -34.624 22.134 1.00 44.75 159 PRO A O 1
ATOM 1170 N N . ALA A 1 160 ? -11.589 -34.494 24.387 1.00 39.75 160 ALA A N 1
ATOM 1171 C CA . ALA A 1 160 ? -12.440 -35.639 24.638 1.00 39.75 160 ALA A CA 1
ATOM 1172 C C . ALA A 1 160 ? -13.854 -35.382 24.097 1.00 39.75 160 ALA A C 1
ATOM 1174 O O . ALA A 1 160 ? -14.526 -34.455 24.544 1.00 39.75 160 ALA A O 1
ATOM 1175 N N . GLY A 1 161 ? -14.289 -36.218 23.156 1.00 38.66 161 GLY A N 1
ATOM 1176 C CA . GLY A 1 161 ? -15.698 -36.459 22.875 1.00 38.66 161 GLY A CA 1
ATOM 1177 C C . GLY A 1 161 ? -16.137 -37.683 23.669 1.00 38.66 161 GLY A C 1
ATOM 1178 O O . GLY A 1 161 ? -15.712 -38.799 23.380 1.00 38.66 161 GLY A O 1
ATOM 1179 N N . SER A 1 162 ? -16.922 -37.445 24.711 1.00 45.28 162 SER A N 1
ATOM 1180 C CA . SER A 1 162 ? -17.739 -38.438 25.400 1.00 45.28 162 SER A CA 1
ATOM 1181 C C . SER A 1 162 ? -18.949 -38.787 24.532 1.00 45.28 162 SER A C 1
ATOM 1183 O O . SER A 1 162 ? -19.682 -37.873 24.169 1.00 45.28 162 SER A O 1
ATOM 1185 N N . ASP A 1 163 ? -19.146 -40.065 24.198 1.00 41.19 163 ASP A N 1
ATOM 1186 C CA . ASP A 1 163 ? -20.394 -40.795 24.492 1.00 41.19 163 ASP A CA 1
ATOM 1187 C C . ASP A 1 163 ? -20.412 -42.224 23.917 1.00 41.19 163 ASP A C 1
ATOM 1189 O O . ASP A 1 163 ? -19.982 -42.465 22.792 1.00 41.19 163 ASP A O 1
ATOM 1193 N N . GLY A 1 164 ? -20.958 -43.150 24.722 1.00 40.75 164 GLY A N 1
ATOM 1194 C CA . GLY A 1 164 ? -21.488 -44.471 24.334 1.00 40.75 164 GLY A CA 1
ATOM 1195 C C . GLY A 1 164 ? -20.444 -45.561 24.057 1.00 40.75 164 GLY A C 1
ATOM 1196 O O . GLY A 1 164 ? -19.993 -45.719 22.933 1.00 40.75 164 GLY A O 1
ATOM 1197 N N . ALA A 1 165 ? -19.921 -46.326 25.017 1.00 39.38 165 ALA A N 1
ATOM 1198 C CA . ALA A 1 165 ? -20.592 -47.312 25.872 1.00 39.38 165 ALA A CA 1
ATOM 1199 C C . ALA A 1 165 ? -21.402 -48.405 25.124 1.00 39.38 165 ALA A C 1
ATOM 1201 O O . ALA A 1 165 ? -22.547 -48.197 24.745 1.00 39.38 165 ALA A O 1
ATOM 1202 N N . ALA A 1 166 ? -20.789 -49.598 25.106 1.00 39.47 166 ALA A N 1
ATOM 1203 C CA . ALA A 1 166 ? -21.369 -50.928 25.349 1.00 39.47 166 ALA A CA 1
ATOM 1204 C C . ALA A 1 166 ? -21.855 -51.833 24.188 1.00 39.47 166 ALA A C 1
ATOM 1206 O O . ALA A 1 166 ? -22.658 -51.451 23.346 1.00 39.47 166 ALA A O 1
ATOM 1207 N N . ALA A 1 167 ? -21.430 -53.105 24.336 1.00 44.66 167 ALA A N 1
ATOM 1208 C CA . ALA A 1 167 ? -21.849 -54.369 23.704 1.00 44.66 167 ALA A CA 1
ATOM 1209 C C . ALA A 1 167 ? -21.137 -54.700 22.375 1.00 44.66 167 ALA A C 1
ATOM 1211 O O . ALA A 1 167 ? -21.467 -54.172 21.327 1.00 44.66 167 ALA A O 1
ATOM 1212 N N . GLU A 1 168 ? -20.090 -55.529 22.295 1.00 47.66 168 GLU A N 1
ATOM 1213 C CA . GLU A 1 168 ? -19.789 -56.815 22.949 1.00 47.66 168 GLU A CA 1
ATOM 1214 C C . GLU A 1 168 ? -20.902 -57.868 22.778 1.00 47.66 168 GLU A C 1
ATOM 1216 O O . GLU A 1 168 ? -21.830 -57.917 23.581 1.00 47.66 168 GLU A O 1
ATOM 1221 N N . ARG A 1 169 ? -20.779 -58.748 21.765 1.00 49.62 169 ARG A N 1
ATOM 1222 C CA . ARG A 1 169 ? -20.671 -60.220 21.928 1.00 49.62 169 ARG A CA 1
ATOM 1223 C C . ARG A 1 169 ? -20.837 -61.001 20.604 1.00 49.62 169 ARG A C 1
ATOM 1225 O O . ARG A 1 169 ? -21.893 -61.006 19.997 1.00 49.62 169 ARG A O 1
ATOM 1232 N N . ARG A 1 170 ? -19.764 -61.735 20.278 1.00 47.94 170 ARG A N 1
ATOM 1233 C CA . ARG A 1 170 ? -19.691 -63.165 19.897 1.00 47.94 170 ARG A CA 1
ATOM 1234 C C . ARG A 1 170 ? -20.499 -63.695 18.696 1.00 47.94 170 ARG A C 1
ATOM 1236 O O . ARG A 1 170 ? -21.713 -63.808 18.724 1.00 47.94 170 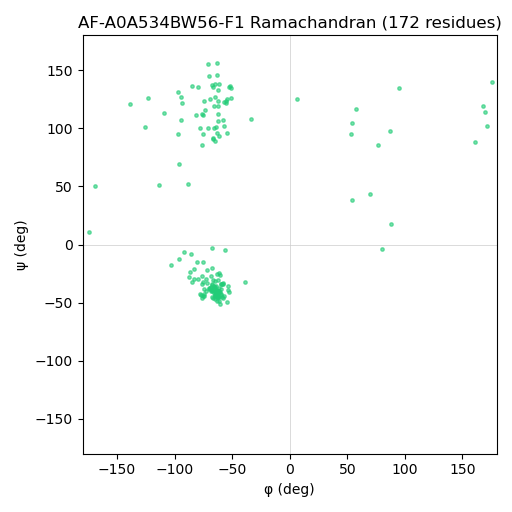ARG A O 1
ATOM 1243 N N . ALA A 1 171 ? -19.719 -64.162 17.718 1.00 48.38 171 ALA A N 1
ATOM 1244 C CA . ALA A 1 171 ? -19.815 -65.440 17.005 1.00 48.38 171 ALA A CA 1
ATOM 1245 C C . ALA A 1 171 ? -21.029 -66.351 17.291 1.00 48.38 171 ALA A C 1
ATOM 1247 O O . ALA A 1 171 ? -21.212 -66.776 18.427 1.00 48.38 171 ALA A O 1
ATOM 1248 N N . HIS A 1 172 ? -21.751 -66.731 16.229 1.00 43.41 172 HIS A N 1
ATOM 1249 C CA . HIS A 1 172 ? -22.070 -68.111 15.808 1.00 43.41 172 HIS A CA 1
ATOM 1250 C C . HIS A 1 172 ? -23.126 -68.064 14.685 1.00 43.41 172 HIS A C 1
ATOM 1252 O O . HIS A 1 172 ? -24.247 -67.649 14.951 1.00 43.41 172 HIS A O 1
ATOM 1258 N N . ALA A 1 173 ? -22.766 -68.479 13.459 1.00 46.91 173 ALA A N 1
ATOM 1259 C CA . ALA A 1 173 ? -23.608 -69.201 12.481 1.00 46.91 173 ALA A CA 1
ATOM 1260 C C . ALA A 1 173 ? -23.036 -69.088 11.052 1.00 46.91 173 ALA A C 1
ATOM 1262 O O . ALA A 1 173 ? -23.426 -68.210 10.283 1.00 46.91 173 ALA A O 1
ATOM 1263 N N . ARG A 1 174 ? -22.139 -70.000 10.679 1.00 46.62 174 ARG A N 1
ATOM 1264 C CA . ARG A 1 174 ? -22.392 -71.044 9.672 1.00 46.62 174 ARG A CA 1
ATOM 1265 C C . ARG A 1 174 ? -21.190 -71.968 9.568 1.00 46.62 174 ARG A C 1
ATOM 1267 O O . ARG A 1 174 ? -20.059 -71.460 9.708 1.00 46.62 174 ARG A O 1
#

Secondary structure (DSSP, 8-state):
-PPPHHHHHHHHHT-S-HHHHHHHHHHHHH-HHHHHHHHHHHHHHHHHHHHHHHHHTSPPPHHHHHHHHHTTS-----------PPPPP---HHHHHHHHHHHHHHHHHHHHHH--SSS--SEEEETTEEEEPTHHHHHHHHHHHH---S-------PPP--------------

Radius of gyration: 34.19 Å; Cα contacts (8 Å, |Δi|>4): 46; chains: 1; bounding box: 71×100×48 Å

Sequence (174 aa):
MSYSEETLMAYADGELDPAARAALEAAMAADPGLAQRVARHQALRARLRAALDPVLDEPLPQRLLESVRGAAAPRPAAKVIPLRRPAAPRWSWPQLGALAASLVLGALLGPLVLHPPAGGGAVITRDGEMLAGGALARALTEELASNRTPGSARRRRLPAGSDGAAAERRAHAR

Nearest PDB structures (foldseek):
  6znl-assembly1_Z  TM=1.730E-01  e=7.978E+00  Sus scrofa
  8ptk-assembly1_T  TM=1.742E-01  e=7.978E+00  Sus scrofa

pLDDT: mean 72.28, std 17.8, range [38.66, 95.12]

Mean predicted aligned error: 21.71 Å

Foldseek 3Di:
DDDDLVLLLCLLVVNDDPVSNVVLVVVCVVDVVSVVSSVVNNVVVVVVCVVCVVVVVDDDDVVVVCVVVVVPPPDDPPPPDPPPDPDPPPPPPVVVVVVVVVVVVCVVCVCVVVDDPDDDDQWDDDPNDTDGDCVVVVCCVVVVVVPPDPDPPPPPDDDDDDDDDDDDDDDDDD